Protein AF-A0A366FEP3-F1 (afdb_monomer_lite)

Foldseek 3Di:
DPDVPPVVPDPPPPPVVVVVVVVVVVVVVVVVVCVVPPDPPPPPPQPLDAADALVPQPPLLSVVLVVQCCQQPNAPPDDGFNKKWAWDQDPVRAIFIAIDTPPDHDPDTHHPVSVVSCVVSVQWAADPVHRRMIHGHPNVNRNVVVCVVVVHDPPPPPPDD

Structure (mmCIF, N/CA/C/O backbone):
data_AF-A0A366FEP3-F1
#
_entry.id   AF-A0A366FEP3-F1
#
loop_
_atom_site.group_PDB
_atom_site.id
_atom_site.type_symbol
_atom_site.label_atom_id
_atom_site.label_alt_id
_atom_site.label_comp_id
_atom_site.label_asym_id
_atom_site.label_entity_id
_atom_site.label_seq_id
_atom_site.pdbx_PDB_ins_code
_atom_site.Cartn_x
_atom_site.Cartn_y
_atom_site.Cartn_z
_atom_site.occupancy
_atom_site.B_iso_or_equiv
_atom_site.auth_seq_id
_atom_site.auth_comp_id
_atom_site.auth_asym_id
_atom_site.auth_atom_id
_atom_site.pdbx_PDB_model_num
ATOM 1 N N . MET A 1 1 ? 62.887 35.409 -3.054 1.00 50.81 1 MET A N 1
ATOM 2 C CA . MET A 1 1 ? 62.046 34.396 -2.379 1.00 50.81 1 MET A CA 1
ATOM 3 C C . MET A 1 1 ? 61.906 34.758 -0.901 1.00 50.81 1 MET A C 1
ATOM 5 O O . MET A 1 1 ? 62.698 34.310 -0.089 1.00 50.81 1 MET A O 1
ATOM 9 N N . ALA A 1 2 ? 60.971 35.650 -0.561 1.00 50.56 2 ALA A N 1
ATOM 10 C CA . ALA A 1 2 ? 60.763 36.115 0.822 1.00 50.56 2 ALA A CA 1
ATOM 11 C C . ALA A 1 2 ? 59.327 36.622 1.072 1.00 50.56 2 ALA A C 1
ATOM 13 O O . ALA A 1 2 ? 59.102 37.417 1.975 1.00 50.56 2 ALA A O 1
ATOM 14 N N . LYS A 1 3 ? 58.354 36.198 0.252 1.00 49.56 3 LYS A N 1
ATOM 15 C CA . LYS A 1 3 ? 56.945 36.611 0.385 1.00 49.56 3 LYS A CA 1
ATOM 16 C C . LYS A 1 3 ? 56.018 35.467 0.811 1.00 49.56 3 LYS A C 1
ATOM 18 O O . LYS A 1 3 ? 54.959 35.715 1.357 1.00 49.56 3 LYS A O 1
ATOM 23 N N . ASP A 1 4 ? 56.486 34.226 0.683 1.00 52.88 4 ASP A N 1
ATOM 24 C CA . ASP A 1 4 ? 55.679 33.012 0.875 1.00 52.88 4 ASP A CA 1
ATOM 25 C C . ASP A 1 4 ? 55.639 32.495 2.329 1.00 52.88 4 ASP A C 1
ATOM 27 O O . ASP A 1 4 ? 55.031 31.477 2.637 1.00 52.88 4 ASP A O 1
ATOM 31 N N . ARG A 1 5 ? 56.331 33.171 3.260 1.00 48.97 5 ARG A N 1
ATOM 32 C CA . ARG A 1 5 ? 56.400 32.757 4.678 1.00 48.97 5 ARG A CA 1
ATOM 33 C C . ARG A 1 5 ? 55.631 33.666 5.639 1.00 48.97 5 ARG A C 1
ATOM 35 O O . ARG A 1 5 ? 55.581 33.350 6.825 1.00 48.97 5 ARG A O 1
ATOM 42 N N . TYR A 1 6 ? 55.046 34.768 5.165 1.00 44.78 6 TYR A N 1
ATOM 43 C CA . TYR A 1 6 ? 54.357 35.728 6.039 1.00 44.78 6 TYR A CA 1
ATOM 44 C C . TYR A 1 6 ? 52.861 35.415 6.223 1.00 44.78 6 TYR A C 1
ATOM 46 O O . TYR A 1 6 ? 52.325 35.620 7.311 1.00 44.78 6 TYR A O 1
ATOM 54 N N . ASP A 1 7 ? 52.218 34.781 5.239 1.00 47.44 7 ASP A N 1
ATOM 55 C CA . ASP A 1 7 ? 50.767 34.520 5.266 1.00 47.44 7 ASP A CA 1
ATOM 56 C C . ASP A 1 7 ? 50.344 33.377 6.205 1.00 47.44 7 ASP A C 1
ATOM 58 O O . ASP A 1 7 ? 49.160 33.152 6.433 1.00 47.44 7 ASP A O 1
ATOM 62 N N . ARG A 1 8 ? 51.300 32.675 6.830 1.00 48.75 8 ARG A N 1
ATOM 63 C CA . ARG A 1 8 ? 51.003 31.615 7.811 1.00 48.75 8 ARG A CA 1
ATOM 64 C C . ARG A 1 8 ? 50.832 32.133 9.244 1.00 48.75 8 ARG A C 1
ATOM 66 O O . ARG A 1 8 ? 50.515 31.342 10.129 1.00 48.75 8 ARG A O 1
ATOM 73 N N . LYS A 1 9 ? 51.075 33.430 9.492 1.00 49.25 9 LYS A N 1
ATOM 74 C CA . LYS A 1 9 ? 51.104 34.020 10.846 1.00 49.25 9 LYS A CA 1
ATOM 75 C C . LYS A 1 9 ? 49.867 34.848 11.214 1.00 49.25 9 LYS A C 1
ATOM 77 O O . LYS A 1 9 ? 49.650 35.091 12.396 1.00 49.25 9 LYS A O 1
ATOM 82 N N . TYR A 1 10 ? 49.035 35.213 10.242 1.00 50.94 10 TYR A N 1
ATOM 83 C CA . TYR A 1 10 ? 47.728 35.820 10.478 1.00 50.94 10 TYR A CA 1
ATOM 84 C C . TYR A 1 10 ? 46.678 34.858 9.950 1.00 50.94 10 TYR A C 1
ATOM 86 O O . TYR A 1 10 ? 46.472 34.759 8.745 1.00 50.94 10 TYR A O 1
ATOM 94 N N . GLY A 1 11 ? 46.069 34.092 10.858 1.00 50.38 11 GLY A N 1
ATOM 95 C CA . GLY A 1 11 ? 44.938 33.231 10.543 1.00 50.38 11 GLY A CA 1
ATOM 96 C C . GLY A 1 11 ? 43.803 34.078 9.987 1.00 50.38 11 GLY A C 1
ATOM 97 O O . GLY A 1 11 ? 42.971 34.578 10.740 1.00 50.38 11 GLY A O 1
ATOM 98 N N . HIS A 1 12 ? 43.787 34.264 8.669 1.00 49.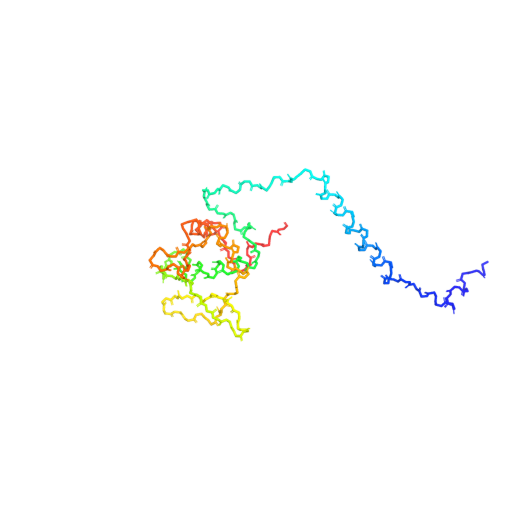47 12 HIS A N 1
ATOM 99 C CA . HIS A 1 12 ? 42.617 34.742 7.967 1.00 49.47 12 HIS A CA 1
ATOM 100 C C . HIS A 1 12 ? 41.523 33.726 8.261 1.00 49.47 12 HIS A C 1
ATOM 102 O O . HIS A 1 12 ? 41.597 32.580 7.819 1.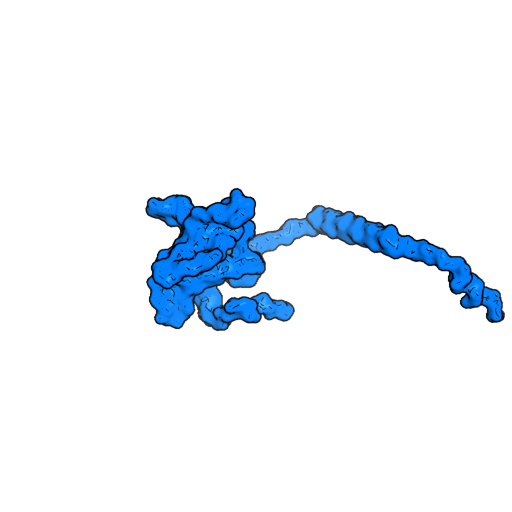00 49.47 12 HIS A O 1
ATOM 108 N N . ALA A 1 13 ? 40.553 34.129 9.081 1.00 51.38 13 ALA A N 1
ATOM 109 C CA . ALA A 1 13 ? 39.339 33.369 9.288 1.00 51.38 13 ALA A CA 1
ATOM 110 C C . ALA A 1 13 ? 38.673 33.237 7.917 1.00 51.38 13 ALA A C 1
ATOM 112 O O . ALA A 1 13 ? 38.042 34.169 7.419 1.00 51.38 13 ALA A O 1
ATOM 113 N N . VAL A 1 14 ? 38.912 32.104 7.260 1.00 60.47 14 VAL A N 1
ATOM 114 C CA . VAL A 1 14 ? 38.250 31.766 6.010 1.00 60.47 14 VAL A CA 1
ATOM 115 C C . VAL A 1 14 ? 36.791 31.585 6.391 1.00 60.47 14 VAL A C 1
ATOM 117 O O . VAL A 1 14 ? 36.458 30.623 7.087 1.00 60.47 14 VAL A O 1
ATOM 120 N N . ASP A 1 15 ? 35.946 32.545 6.004 1.00 67.31 15 ASP A N 1
ATOM 121 C CA . ASP A 1 15 ? 34.493 32.531 6.212 1.00 67.31 15 ASP A CA 1
ATOM 122 C C . ASP A 1 15 ? 33.863 31.414 5.369 1.00 67.31 15 ASP A C 1
ATOM 124 O O . ASP A 1 15 ? 33.190 31.613 4.358 1.00 67.31 15 ASP A O 1
ATOM 128 N N . THR A 1 16 ? 34.178 30.190 5.769 1.00 64.88 16 THR A N 1
ATOM 129 C CA . THR A 1 16 ? 33.810 28.957 5.089 1.00 64.88 16 THR A CA 1
ATOM 130 C C . THR A 1 16 ? 32.307 28.756 5.228 1.00 64.88 16 THR A C 1
ATOM 132 O O . THR A 1 16 ? 31.645 28.367 4.273 1.00 64.88 16 THR A O 1
ATOM 135 N N . ALA A 1 17 ? 31.747 29.118 6.386 1.00 66.44 17 ALA A N 1
ATOM 136 C CA . ALA A 1 17 ? 30.313 29.103 6.630 1.00 66.44 17 ALA A CA 1
ATOM 137 C C . ALA A 1 17 ? 29.569 30.082 5.707 1.00 66.44 17 ALA A C 1
ATOM 139 O O . ALA A 1 17 ? 28.592 29.689 5.072 1.00 66.44 17 ALA A O 1
ATOM 140 N N . GLY A 1 18 ? 30.050 31.319 5.554 1.00 75.38 18 GLY A N 1
ATOM 141 C CA . GLY A 1 18 ? 29.461 32.292 4.638 1.00 75.38 18 GLY A CA 1
ATOM 142 C C . GLY A 1 18 ? 29.646 31.927 3.165 1.00 75.38 18 GLY A C 1
ATOM 143 O O . GLY A 1 18 ? 28.754 32.188 2.356 1.00 75.38 18 GLY A O 1
ATOM 144 N N . ALA A 1 19 ? 30.754 31.277 2.800 1.00 77.19 19 ALA A N 1
ATOM 145 C CA . ALA A 1 19 ? 30.954 30.738 1.456 1.00 77.19 19 ALA A CA 1
ATOM 146 C C . ALA A 1 19 ? 29.965 29.600 1.142 1.00 77.19 19 ALA A C 1
ATOM 148 O O . ALA A 1 19 ? 29.348 29.605 0.075 1.00 77.19 19 ALA A O 1
ATOM 149 N N . ILE A 1 20 ? 29.755 28.679 2.089 1.00 73.81 20 ILE A N 1
ATOM 150 C CA . ILE A 1 20 ? 28.769 27.594 1.975 1.00 73.81 20 ILE A CA 1
ATOM 151 C C . ILE A 1 20 ? 27.349 28.166 1.904 1.00 73.81 20 ILE A C 1
ATOM 153 O O . ILE A 1 20 ? 26.588 27.785 1.019 1.00 73.81 20 ILE A O 1
ATOM 157 N N . ALA A 1 21 ? 26.998 29.119 2.771 1.00 77.69 21 ALA A N 1
ATOM 158 C CA . ALA A 1 21 ? 25.675 29.742 2.775 1.00 77.69 21 ALA A CA 1
ATOM 159 C C . ALA A 1 21 ? 25.355 30.412 1.430 1.00 77.69 21 ALA A C 1
ATOM 161 O O . ALA A 1 21 ? 24.279 30.202 0.872 1.00 77.69 21 ALA A O 1
ATOM 162 N N . ARG A 1 22 ? 26.317 31.142 0.850 1.00 81.06 22 ARG A N 1
ATOM 163 C CA . ARG A 1 22 ? 26.164 31.759 -0.477 1.00 81.06 22 ARG A CA 1
ATOM 164 C C . ARG A 1 22 ? 26.081 30.727 -1.601 1.00 81.06 22 ARG A C 1
ATOM 166 O O . ARG A 1 22 ? 25.368 30.957 -2.576 1.00 81.06 22 ARG A O 1
ATOM 173 N N . ALA A 1 23 ? 26.802 29.611 -1.494 1.00 83.06 23 ALA A N 1
ATOM 174 C CA . ALA A 1 23 ? 26.716 28.521 -2.464 1.00 83.06 23 ALA A CA 1
ATOM 175 C C . ALA A 1 23 ? 25.334 27.848 -2.430 1.00 83.06 23 ALA A C 1
ATOM 177 O O . ALA A 1 23 ? 24.733 27.650 -3.484 1.00 83.06 23 ALA A O 1
ATOM 178 N N . LEU A 1 24 ? 24.796 27.586 -1.234 1.00 79.25 24 LEU A N 1
ATOM 179 C CA . LEU A 1 24 ? 23.448 27.040 -1.045 1.00 79.25 24 LEU A CA 1
ATOM 180 C C . LEU A 1 24 ? 22.369 28.001 -1.553 1.00 79.25 24 LEU A C 1
ATOM 182 O O . LEU A 1 24 ? 21.461 27.586 -2.268 1.00 79.25 24 LEU A O 1
ATOM 186 N N . GLU A 1 25 ? 22.491 29.293 -1.245 1.00 83.06 25 GLU A N 1
ATOM 187 C CA . GLU A 1 25 ? 21.546 30.311 -1.710 1.00 83.06 25 GLU A CA 1
ATOM 188 C C . GLU A 1 25 ? 21.548 30.437 -3.243 1.00 83.06 25 GLU A C 1
ATOM 190 O O . GLU A 1 25 ? 20.488 30.557 -3.859 1.00 83.06 25 GLU A O 1
ATOM 195 N N . ARG A 1 26 ? 22.725 30.365 -3.881 1.00 82.50 26 ARG A N 1
ATOM 196 C CA . ARG A 1 26 ? 22.840 30.364 -5.347 1.00 82.50 26 ARG A CA 1
ATOM 197 C C . ARG A 1 26 ? 22.258 29.103 -5.970 1.00 82.50 26 ARG A C 1
ATOM 199 O O . ARG A 1 26 ? 21.515 29.226 -6.934 1.00 82.50 26 ARG A O 1
ATOM 206 N N . ALA A 1 27 ? 22.546 27.928 -5.414 1.00 78.50 27 ALA A N 1
ATOM 207 C CA . ALA A 1 27 ? 21.981 26.670 -5.896 1.00 78.50 27 ALA A CA 1
ATOM 208 C C . ALA A 1 27 ? 20.446 26.666 -5.796 1.00 78.50 27 ALA A C 1
ATOM 210 O O . ALA A 1 27 ? 19.775 26.237 -6.729 1.00 78.50 27 ALA A O 1
ATOM 211 N N . TYR A 1 28 ? 19.887 27.218 -4.712 1.00 75.81 28 TYR A N 1
ATOM 212 C CA . TYR A 1 28 ? 18.441 27.372 -4.553 1.00 75.81 28 TYR A CA 1
ATOM 213 C C . TYR A 1 28 ? 17.841 28.333 -5.585 1.00 75.81 28 TYR A C 1
ATOM 215 O O . TYR A 1 28 ? 16.865 27.989 -6.246 1.00 75.81 28 TYR A O 1
ATOM 223 N N . LYS A 1 29 ? 18.426 29.528 -5.757 1.00 82.25 29 LYS A N 1
ATOM 224 C CA . LYS A 1 29 ? 17.949 30.512 -6.746 1.00 82.25 29 LYS A CA 1
ATOM 225 C C . LYS A 1 29 ? 18.043 29.976 -8.172 1.00 82.25 29 LYS A C 1
ATOM 227 O O . LYS A 1 29 ? 17.124 30.209 -8.948 1.00 82.25 29 LYS A O 1
ATOM 232 N N . GLN A 1 30 ? 19.113 29.247 -8.486 1.00 77.19 30 GLN A N 1
ATOM 233 C CA . GLN A 1 30 ? 19.300 28.611 -9.786 1.00 77.19 30 GLN A CA 1
ATOM 234 C C . GLN A 1 30 ? 18.253 27.520 -10.013 1.00 77.19 30 GLN A C 1
ATOM 236 O O . GLN A 1 30 ? 17.506 27.613 -10.973 1.00 77.19 30 GLN A O 1
ATOM 241 N N . GLY A 1 31 ? 18.096 26.572 -9.083 1.00 69.50 31 GLY A N 1
ATOM 242 C CA . GLY A 1 31 ? 17.077 25.525 -9.205 1.00 69.50 31 GLY A CA 1
ATOM 243 C C . GLY A 1 31 ? 15.647 26.074 -9.261 1.00 69.50 31 GLY A C 1
ATOM 244 O O . GLY A 1 31 ? 14.802 25.516 -9.951 1.00 69.50 31 GLY A O 1
ATOM 245 N N . TYR A 1 32 ? 15.368 27.190 -8.581 1.00 71.50 32 TYR A N 1
ATOM 246 C CA . TYR A 1 32 ? 14.067 27.862 -8.643 1.00 71.50 32 TYR A CA 1
ATOM 247 C C . TYR A 1 32 ? 13.827 28.589 -9.976 1.00 71.50 32 TYR A C 1
ATOM 249 O O . TYR A 1 32 ? 12.693 28.631 -10.450 1.00 71.50 32 TYR A O 1
ATOM 257 N N . ALA A 1 33 ? 14.869 29.177 -10.571 1.00 71.50 33 ALA A N 1
ATOM 258 C CA . ALA A 1 33 ? 14.795 29.790 -11.895 1.00 71.50 33 ALA A CA 1
ATOM 259 C C . ALA A 1 33 ? 14.661 28.722 -12.990 1.00 71.50 33 ALA A C 1
ATOM 261 O O . ALA A 1 33 ? 13.755 28.813 -13.812 1.00 71.50 33 ALA A O 1
ATOM 262 N N . ASP A 1 34 ? 15.468 27.661 -12.919 1.00 66.44 34 ASP A N 1
ATOM 263 C CA . ASP A 1 34 ? 15.405 26.523 -13.838 1.00 66.44 34 ASP A CA 1
ATOM 264 C C . ASP A 1 34 ? 14.021 25.855 -13.783 1.00 66.44 34 ASP A C 1
ATOM 266 O O . ASP A 1 34 ? 13.438 25.564 -14.818 1.00 66.44 34 ASP A O 1
ATOM 270 N N . ALA A 1 35 ? 13.417 25.715 -12.596 1.00 59.59 35 ALA A N 1
ATOM 271 C CA . ALA A 1 35 ? 12.062 25.172 -12.441 1.00 59.59 35 ALA A CA 1
ATOM 272 C C . ALA A 1 35 ? 10.938 26.063 -13.011 1.00 59.59 35 ALA A C 1
ATOM 274 O O . ALA A 1 35 ? 9.803 25.600 -13.129 1.00 59.59 35 ALA A O 1
ATOM 275 N N . ARG A 1 36 ? 11.212 27.340 -13.317 1.00 63.41 36 ARG A N 1
ATOM 276 C CA . ARG A 1 36 ? 10.254 28.245 -13.977 1.00 63.41 36 ARG A CA 1
ATOM 277 C C . ARG A 1 36 ? 10.358 28.217 -15.498 1.00 63.41 36 ARG A C 1
ATOM 279 O O . ARG A 1 36 ? 9.347 28.477 -16.145 1.00 63.41 36 ARG A O 1
ATOM 286 N N . ASP A 1 37 ? 11.539 27.904 -16.026 1.00 55.81 37 ASP A N 1
ATOM 287 C CA . ASP A 1 37 ? 11.807 27.840 -17.466 1.00 55.81 37 ASP A CA 1
ATOM 288 C C . ASP A 1 37 ? 11.752 26.409 -18.029 1.00 55.81 37 ASP A C 1
ATOM 290 O O . ASP A 1 37 ? 11.664 26.237 -19.245 1.00 55.81 37 ASP A O 1
ATOM 294 N N . ASP A 1 38 ? 11.750 25.378 -17.177 1.00 48.78 38 ASP A N 1
ATOM 295 C CA . ASP A 1 38 ? 11.510 24.002 -17.608 1.00 48.78 38 ASP A CA 1
ATOM 296 C C . ASP A 1 38 ? 10.014 23.853 -17.962 1.00 48.78 38 ASP A C 1
ATOM 298 O O . ASP A 1 38 ? 9.155 24.014 -17.083 1.00 48.78 38 ASP A O 1
ATOM 302 N N . PRO A 1 39 ? 9.640 23.566 -19.226 1.00 52.50 39 PRO A N 1
ATOM 303 C CA . PRO A 1 39 ? 8.269 23.190 -19.529 1.00 52.50 39 PRO A CA 1
ATOM 304 C C . PRO A 1 39 ? 7.950 21.980 -18.660 1.00 52.50 39 PRO A C 1
ATOM 306 O O . PRO A 1 39 ? 8.694 21.002 -18.703 1.00 52.50 39 PRO A O 1
ATOM 309 N N . VAL A 1 40 ? 6.883 22.082 -17.853 1.00 54.50 40 VAL A N 1
ATOM 310 C CA . VAL A 1 40 ? 6.375 21.027 -16.963 1.00 54.50 40 VAL A CA 1
ATOM 311 C C . VAL A 1 40 ? 6.657 19.677 -17.604 1.00 54.50 40 VAL A C 1
ATOM 313 O O . VAL A 1 40 ? 5.994 19.310 -18.576 1.00 54.50 40 VAL A O 1
ATOM 316 N N . ARG A 1 41 ? 7.683 18.965 -17.111 1.00 49.97 41 ARG A N 1
ATOM 317 C CA . ARG A 1 41 ? 7.960 17.609 -17.579 1.00 49.97 41 ARG A CA 1
ATOM 318 C C . ARG A 1 41 ? 6.644 16.866 -17.406 1.00 49.97 41 ARG A C 1
ATOM 320 O O . ARG A 1 41 ? 6.153 16.845 -16.271 1.00 49.97 41 ARG A O 1
ATOM 327 N N . PRO A 1 42 ? 6.039 16.325 -18.478 1.00 45.44 42 PRO A N 1
ATOM 328 C CA . PRO A 1 42 ? 4.805 15.586 -18.330 1.00 45.44 42 PRO A CA 1
ATOM 329 C C . PRO A 1 42 ? 5.098 14.504 -17.303 1.00 45.44 42 PRO A C 1
ATOM 331 O O . PRO A 1 42 ? 6.002 13.683 -17.477 1.00 45.44 42 PRO A O 1
ATOM 334 N N . THR A 1 43 ? 4.397 14.580 -16.171 1.00 52.38 43 THR A N 1
ATOM 335 C CA . THR A 1 43 ? 4.338 13.440 -15.266 1.00 52.38 43 THR A CA 1
ATOM 336 C C . THR A 1 43 ? 3.835 12.317 -16.158 1.00 52.38 43 THR A C 1
ATOM 338 O O . THR A 1 43 ? 2.812 12.543 -16.809 1.00 52.38 43 THR A O 1
ATOM 341 N N . PRO A 1 44 ? 4.572 11.200 -16.317 1.00 47.31 44 PRO A N 1
ATOM 342 C CA . PRO A 1 44 ? 4.109 10.134 -17.188 1.00 47.31 44 PRO A CA 1
ATOM 343 C C . PRO A 1 44 ? 2.672 9.838 -16.780 1.00 47.31 44 PRO A C 1
ATOM 345 O O . PRO A 1 44 ? 2.418 9.664 -15.585 1.00 47.31 44 PRO A O 1
ATOM 348 N N . GLU A 1 45 ? 1.745 9.904 -17.739 1.00 44.25 45 GLU A N 1
ATOM 349 C CA . GLU A 1 45 ? 0.358 9.517 -17.522 1.00 44.25 45 GLU A CA 1
ATOM 350 C C . GLU A 1 45 ? 0.405 8.080 -17.023 1.00 44.25 45 GLU A C 1
ATOM 352 O O . GLU A 1 45 ? 0.609 7.128 -17.777 1.00 44.25 45 GLU A O 1
ATOM 357 N N . VAL A 1 46 ? 0.337 7.925 -15.705 1.00 52.16 46 VAL A N 1
ATOM 358 C CA . VAL A 1 46 ? 0.178 6.626 -15.092 1.00 52.16 46 VAL A CA 1
ATOM 359 C C . VAL A 1 46 ? -1.206 6.213 -15.547 1.00 52.16 46 VAL A C 1
ATOM 361 O O . VAL A 1 46 ? -2.174 6.785 -15.052 1.00 52.16 46 VAL A O 1
ATOM 364 N N . SER A 1 47 ? -1.304 5.287 -16.509 1.00 55.47 47 SER A N 1
ATOM 365 C CA . SER A 1 47 ? -2.595 4.722 -16.900 1.00 55.47 47 SER A CA 1
ATOM 366 C C . SER A 1 47 ? -3.381 4.441 -15.625 1.00 55.47 47 SER A C 1
ATOM 368 O O . SER A 1 47 ? -2.897 3.744 -14.724 1.00 55.47 47 SER A O 1
ATOM 370 N N . GLU A 1 48 ? -4.545 5.076 -15.491 1.00 60.91 48 GLU A N 1
ATOM 371 C CA . GLU A 1 48 ? -5.390 4.894 -14.309 1.00 60.91 48 GLU A CA 1
ATOM 372 C C . GLU A 1 48 ? -5.868 3.437 -14.206 1.00 60.91 48 GLU A C 1
ATOM 374 O O . GLU A 1 48 ? -6.167 2.936 -13.123 1.00 60.91 48 GLU A O 1
ATOM 379 N N . GLU A 1 49 ? -5.801 2.727 -15.331 1.00 70.12 49 GLU A N 1
ATOM 380 C CA . GLU A 1 49 ? -6.198 1.348 -15.521 1.00 70.12 49 GLU A CA 1
ATOM 381 C C . GLU A 1 49 ? -4.950 0.462 -15.662 1.00 70.12 49 GLU A C 1
ATOM 383 O O . GLU A 1 49 ? -4.287 0.435 -16.698 1.00 70.12 49 GLU A O 1
ATOM 388 N N . GLY A 1 50 ? -4.599 -0.256 -14.592 1.00 84.25 50 GLY A N 1
ATOM 389 C CA . GLY A 1 50 ? -3.574 -1.303 -14.633 1.00 84.25 50 GLY A CA 1
ATOM 390 C C . GLY A 1 50 ? -2.592 -1.319 -13.454 1.00 84.25 50 GLY A C 1
ATOM 391 O O . GLY A 1 50 ? -2.551 -0.387 -12.638 1.00 84.25 50 GLY A O 1
ATOM 392 N N . PRO A 1 51 ? -1.796 -2.399 -13.332 1.00 92.62 51 PRO A N 1
ATOM 393 C CA . PRO A 1 51 ? -0.810 -2.545 -12.268 1.00 92.62 51 PRO A CA 1
ATOM 394 C C . PRO A 1 51 ? 0.241 -1.435 -12.347 1.00 92.62 51 PRO A C 1
ATOM 396 O O . PRO A 1 51 ? 0.790 -1.152 -13.411 1.00 92.62 51 PRO A O 1
ATOM 399 N N . LEU A 1 52 ? 0.542 -0.824 -11.205 1.00 92.38 52 LEU A N 1
ATOM 400 C CA . LEU A 1 52 ? 1.564 0.210 -11.101 1.00 92.38 52 LEU A CA 1
ATOM 401 C C . LEU A 1 52 ? 2.962 -0.426 -11.131 1.00 92.38 52 LEU A C 1
ATOM 403 O O . LEU A 1 52 ? 3.181 -1.488 -10.553 1.00 92.38 52 LEU A O 1
ATOM 407 N N . GLU A 1 53 ? 3.938 0.233 -11.755 1.00 90.62 53 GLU A N 1
ATOM 408 C CA . GLU A 1 53 ? 5.338 -0.182 -11.615 1.00 90.62 53 GLU A CA 1
ATOM 409 C C . GLU A 1 53 ? 5.791 -0.036 -10.157 1.00 90.62 53 GLU A C 1
ATOM 411 O O . GLU A 1 53 ? 5.636 1.024 -9.545 1.00 90.62 53 GLU A O 1
ATOM 416 N N . TRP A 1 54 ? 6.410 -1.078 -9.597 1.00 91.19 54 TRP A N 1
ATOM 417 C CA . TRP A 1 54 ? 6.790 -1.117 -8.178 1.00 91.19 54 TRP A CA 1
ATOM 418 C C . TRP A 1 54 ? 7.726 0.045 -7.775 1.00 91.19 54 TRP A C 1
ATOM 420 O O . TRP A 1 54 ? 7.633 0.585 -6.668 1.00 91.19 54 TRP A O 1
ATOM 430 N N . LEU A 1 55 ? 8.582 0.495 -8.703 1.00 89.19 55 LEU A N 1
ATOM 431 C CA . LEU A 1 55 ? 9.487 1.640 -8.529 1.00 89.19 55 LEU A CA 1
ATOM 432 C C . LEU A 1 55 ? 8.766 2.985 -8.369 1.00 89.19 55 LEU A C 1
ATOM 434 O O . LEU A 1 55 ? 9.316 3.880 -7.726 1.00 89.19 55 LEU A O 1
ATOM 438 N N . LEU A 1 56 ? 7.546 3.126 -8.893 1.00 91.44 56 LEU A N 1
ATOM 439 C CA . LEU A 1 56 ? 6.765 4.364 -8.799 1.00 91.44 56 LEU A CA 1
ATOM 440 C C . LEU A 1 56 ? 6.128 4.554 -7.418 1.00 91.44 56 LEU A C 1
ATOM 442 O O . LEU A 1 56 ? 5.737 5.665 -7.066 1.00 91.44 56 LEU A O 1
ATOM 446 N N . ILE A 1 57 ? 6.055 3.498 -6.602 1.00 92.62 57 ILE A N 1
ATOM 447 C CA . ILE A 1 57 ? 5.604 3.616 -5.215 1.00 92.62 57 ILE A CA 1
ATOM 448 C C . ILE A 1 57 ? 6.721 4.295 -4.411 1.00 92.62 57 ILE A C 1
ATOM 450 O O . ILE A 1 57 ? 7.833 3.752 -4.375 1.00 92.62 57 ILE A O 1
ATOM 454 N N . PRO A 1 58 ? 6.475 5.435 -3.732 1.00 91.38 58 PRO A N 1
ATOM 455 C CA . PRO A 1 58 ? 7.521 6.122 -2.983 1.00 91.38 58 PRO A CA 1
ATOM 456 C C . PRO A 1 58 ? 8.128 5.211 -1.901 1.00 91.38 58 PRO A C 1
ATOM 458 O O . PRO A 1 58 ? 7.391 4.412 -1.317 1.00 91.38 58 PRO A O 1
ATOM 461 N N . PRO A 1 59 ? 9.430 5.332 -1.566 1.00 87.94 59 PRO A N 1
ATOM 462 C CA . PRO A 1 59 ? 10.134 4.332 -0.755 1.00 87.94 59 PRO A CA 1
ATOM 463 C C . PRO A 1 59 ? 9.453 4.001 0.577 1.00 87.94 59 PRO A C 1
ATOM 465 O O . PRO A 1 59 ? 9.277 2.841 0.924 1.00 87.94 59 PRO A O 1
ATOM 468 N N . ARG A 1 60 ? 9.008 5.015 1.327 1.00 87.62 60 ARG A N 1
ATOM 469 C C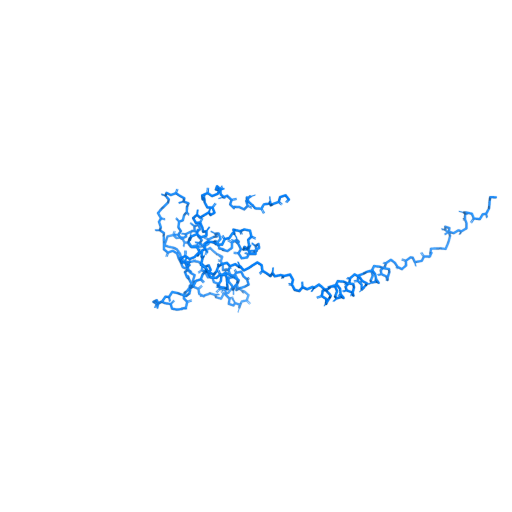A . ARG A 1 60 ? 8.389 4.806 2.644 1.00 87.62 60 ARG A CA 1
ATOM 470 C C . ARG A 1 60 ? 6.980 4.171 2.559 1.00 87.62 60 ARG A C 1
ATOM 472 O O . ARG A 1 60 ? 6.746 3.201 3.282 1.00 87.62 60 ARG A O 1
ATOM 479 N N . PRO A 1 61 ? 6.057 4.648 1.700 1.00 94.19 61 PRO A N 1
ATOM 480 C CA . PRO A 1 61 ? 4.815 3.946 1.359 1.00 94.19 61 PRO A CA 1
ATOM 481 C C . PRO A 1 61 ? 5.012 2.523 0.831 1.00 94.19 61 PRO A C 1
ATOM 483 O O . PRO A 1 61 ? 4.257 1.632 1.208 1.00 94.19 61 PRO A O 1
ATOM 486 N N . ARG A 1 62 ? 6.048 2.280 0.020 1.00 93.12 62 ARG A N 1
ATOM 487 C CA . ARG A 1 62 ? 6.349 0.960 -0.554 1.00 93.12 62 ARG A CA 1
ATOM 488 C C . ARG A 1 62 ? 6.504 -0.112 0.524 1.00 93.12 62 ARG A C 1
ATOM 490 O O . ARG A 1 62 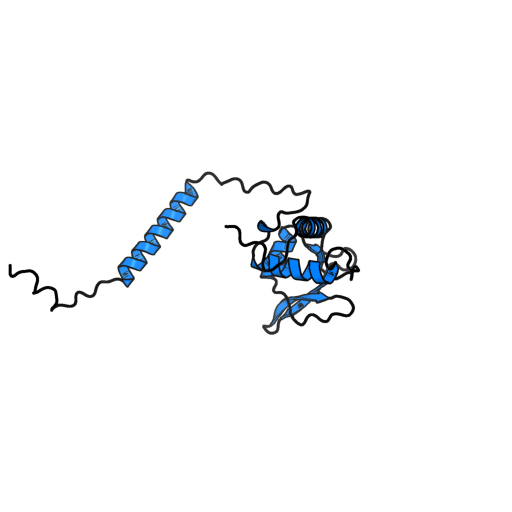? 5.954 -1.197 0.383 1.00 93.12 62 ARG A O 1
ATOM 497 N N . ASN A 1 63 ? 7.154 0.210 1.641 1.00 89.44 63 ASN A N 1
ATOM 498 C CA . ASN A 1 63 ? 7.330 -0.717 2.768 1.00 89.44 63 ASN A CA 1
ATOM 499 C C . ASN A 1 63 ? 5.998 -1.082 3.436 1.00 89.44 63 ASN A C 1
ATOM 501 O O . ASN A 1 63 ? 5.765 -2.237 3.801 1.00 89.44 63 ASN A O 1
ATOM 505 N N . ALA A 1 64 ? 5.128 -0.084 3.614 1.00 92.44 64 ALA A N 1
ATOM 506 C CA . ALA A 1 64 ? 3.797 -0.301 4.164 1.00 92.44 64 ALA A CA 1
ATOM 507 C C . ALA A 1 64 ? 2.965 -1.165 3.213 1.00 92.44 64 ALA A C 1
ATOM 509 O O . ALA A 1 64 ? 2.361 -2.139 3.653 1.00 92.44 64 ALA A O 1
ATOM 510 N N . PHE A 1 65 ? 3.004 -0.860 1.915 1.00 95.25 65 PHE A N 1
ATOM 511 C CA . PHE A 1 65 ? 2.280 -1.607 0.895 1.00 95.25 65 PHE A CA 1
ATOM 512 C C . PHE A 1 65 ? 2.742 -3.059 0.795 1.00 95.25 65 PHE A C 1
ATOM 514 O O . PHE A 1 65 ? 1.911 -3.964 0.810 1.00 95.25 65 PHE A O 1
ATOM 521 N N . TRP A 1 66 ? 4.058 -3.285 0.786 1.00 93.31 66 TRP A N 1
ATOM 522 C CA . TRP A 1 66 ? 4.639 -4.622 0.835 1.00 93.31 66 TRP A CA 1
ATOM 523 C C . TRP A 1 66 ? 4.142 -5.414 2.043 1.00 93.31 66 TRP A C 1
ATOM 525 O O . TRP A 1 66 ? 3.712 -6.551 1.890 1.00 93.31 66 TRP A O 1
ATOM 535 N N . SER A 1 67 ? 4.142 -4.800 3.231 1.00 90.25 67 SER A N 1
ATOM 536 C CA . SER A 1 67 ? 3.664 -5.461 4.451 1.00 90.25 67 SER A CA 1
ATOM 537 C C . SER A 1 67 ? 2.180 -5.817 4.334 1.00 90.25 67 SER A C 1
ATOM 539 O O . SER A 1 67 ? 1.795 -6.949 4.617 1.00 90.25 67 SER A O 1
ATOM 541 N N . CYS A 1 68 ? 1.350 -4.880 3.858 1.00 93.00 68 CYS A N 1
ATOM 542 C CA . CYS A 1 68 ? -0.076 -5.123 3.640 1.00 93.00 68 CYS A CA 1
ATOM 543 C C . CYS A 1 68 ? -0.290 -6.305 2.689 1.00 93.00 68 CYS A C 1
ATOM 545 O O . CYS A 1 68 ? -1.013 -7.236 3.034 1.00 93.00 68 CYS A O 1
ATOM 547 N N . CYS A 1 69 ? 0.375 -6.313 1.532 1.00 93.88 69 CYS A N 1
ATOM 548 C CA . CYS A 1 69 ? 0.225 -7.376 0.540 1.00 93.88 69 CYS A CA 1
ATOM 549 C C . CYS A 1 69 ? 0.744 -8.721 1.052 1.00 93.88 69 CYS A C 1
ATOM 551 O O . CYS A 1 69 ? 0.041 -9.720 0.940 1.00 93.88 69 CYS A O 1
ATOM 553 N N . LEU A 1 70 ? 1.929 -8.749 1.670 1.00 90.25 70 LEU A N 1
ATOM 554 C CA . LEU A 1 70 ? 2.521 -9.980 2.184 1.00 90.25 70 LEU A CA 1
ATOM 555 C C . LEU A 1 70 ? 1.616 -10.650 3.219 1.00 90.25 70 LEU A C 1
ATOM 557 O O . LEU A 1 70 ? 1.398 -11.852 3.144 1.00 90.25 70 LEU A O 1
ATOM 561 N N . PHE A 1 71 ? 1.088 -9.908 4.190 1.00 89.12 71 PHE A N 1
ATOM 562 C CA . PHE A 1 71 ? 0.267 -10.532 5.229 1.00 89.12 71 PHE A CA 1
ATOM 563 C C . PHE A 1 71 ? -1.170 -10.813 4.772 1.00 89.12 71 PHE A C 1
ATOM 565 O O . PHE A 1 71 ? -1.804 -11.714 5.312 1.00 89.12 71 PHE A O 1
ATOM 572 N N . THR A 1 72 ? -1.674 -10.090 3.768 1.00 90.81 72 THR A N 1
ATOM 573 C CA . THR A 1 72 ? -3.022 -10.301 3.210 1.00 90.81 72 THR A CA 1
ATOM 574 C C . THR A 1 72 ? -3.051 -11.466 2.220 1.00 90.81 72 THR A C 1
ATOM 576 O O . THR A 1 72 ? -3.961 -12.294 2.272 1.00 90.81 72 THR A O 1
ATOM 579 N N . PHE A 1 73 ? -2.067 -11.541 1.325 1.00 90.38 73 PHE A N 1
ATOM 580 C CA . PHE A 1 73 ? -2.054 -12.452 0.175 1.00 90.38 73 PHE A CA 1
ATOM 581 C C . PHE A 1 73 ? -0.938 -13.495 0.228 1.00 90.38 73 PHE A C 1
ATOM 583 O O . PHE A 1 73 ? -1.005 -14.486 -0.491 1.00 90.38 73 PHE A O 1
ATOM 590 N N . GLY A 1 74 ? 0.084 -13.283 1.057 1.00 86.69 74 GLY A N 1
ATOM 591 C CA . GLY A 1 74 ? 1.284 -14.109 1.047 1.00 86.69 74 GLY A CA 1
ATOM 592 C C . GLY A 1 74 ? 2.086 -13.962 -0.246 1.00 86.69 74 GLY A C 1
ATOM 593 O O . GLY A 1 74 ? 1.944 -13.002 -1.012 1.00 86.69 74 GLY A O 1
ATOM 594 N N . ARG A 1 75 ? 2.978 -14.924 -0.467 1.00 83.94 75 ARG A N 1
ATOM 595 C CA . ARG A 1 75 ? 3.692 -15.125 -1.729 1.00 83.94 75 ARG A CA 1
ATOM 596 C C . ARG A 1 75 ? 2.942 -16.117 -2.619 1.00 83.94 75 ARG A C 1
ATOM 598 O O . ARG A 1 75 ? 1.899 -16.657 -2.259 1.00 83.94 75 ARG A O 1
ATOM 605 N N . ARG A 1 76 ? 3.479 -16.360 -3.817 1.00 78.38 76 ARG A N 1
ATOM 606 C CA . ARG A 1 76 ? 2.902 -17.307 -4.778 1.00 78.38 76 ARG A CA 1
ATOM 607 C C . ARG A 1 76 ? 2.704 -18.682 -4.124 1.00 78.38 76 ARG A C 1
ATOM 609 O O . ARG A 1 76 ? 3.675 -19.300 -3.702 1.00 78.38 76 ARG A O 1
ATOM 616 N N . GLY A 1 77 ? 1.455 -19.148 -4.092 1.00 72.94 77 GLY A N 1
ATOM 617 C CA . GLY A 1 77 ? 1.072 -20.440 -3.511 1.00 72.94 77 GLY A CA 1
ATOM 618 C C . GLY A 1 77 ? 0.616 -20.389 -2.049 1.00 72.94 77 GLY A C 1
ATOM 619 O O . GLY A 1 77 ? 0.159 -21.410 -1.539 1.00 72.94 77 GLY A O 1
ATOM 620 N N . ASP A 1 78 ? 0.685 -19.229 -1.392 1.00 81.25 78 ASP A N 1
ATOM 621 C CA . ASP A 1 78 ? 0.199 -19.065 -0.023 1.00 81.25 78 ASP A CA 1
ATOM 622 C C . ASP A 1 78 ? -1.332 -18.934 0.035 1.00 81.25 78 ASP A C 1
ATOM 624 O O . ASP A 1 78 ? -2.009 -18.589 -0.937 1.00 81.25 78 ASP A O 1
ATOM 628 N N . GLN A 1 79 ? -1.891 -19.203 1.218 1.00 79.00 79 GLN A N 1
ATOM 629 C CA . GLN A 1 79 ? -3.310 -18.990 1.488 1.00 79.00 79 GLN A CA 1
ATOM 630 C C . GLN A 1 79 ? -3.604 -17.512 1.760 1.00 79.00 79 GLN A C 1
ATOM 632 O O . GLN A 1 79 ? -2.946 -16.872 2.584 1.00 79.00 79 GLN A O 1
ATOM 637 N N . TYR A 1 80 ? -4.658 -17.014 1.115 1.00 83.19 80 TYR A N 1
ATOM 638 C CA . TYR A 1 80 ? -5.216 -15.682 1.329 1.00 83.19 80 TYR A CA 1
ATOM 639 C C . TYR A 1 80 ? -5.746 -15.548 2.759 1.00 83.19 80 TYR A C 1
ATOM 641 O O . TYR A 1 80 ? -6.514 -16.389 3.225 1.00 83.19 80 TYR A O 1
ATOM 649 N N . ARG A 1 81 ? -5.354 -14.474 3.452 1.00 84.38 81 ARG A N 1
ATOM 650 C CA . ARG A 1 81 ? -5.720 -14.217 4.857 1.00 84.38 81 ARG A CA 1
ATOM 651 C C . ARG A 1 81 ? -6.675 -13.037 5.043 1.00 84.38 81 ARG A C 1
ATOM 653 O O . ARG A 1 81 ? -6.978 -12.703 6.184 1.00 84.38 81 ARG A O 1
ATOM 660 N N . ASN A 1 82 ? -7.138 -12.427 3.946 1.00 85.25 82 ASN A N 1
ATOM 661 C CA . ASN A 1 82 ? -8.102 -11.316 3.919 1.00 85.25 82 ASN A CA 1
ATOM 662 C C . ASN A 1 82 ? -7.776 -10.208 4.936 1.00 85.25 82 ASN A C 1
ATOM 664 O O . ASN A 1 82 ? -8.603 -9.827 5.760 1.00 85.25 82 ASN A O 1
ATOM 668 N N . GLY A 1 83 ? -6.533 -9.732 4.895 1.00 91.31 83 GLY A N 1
ATOM 669 C CA . GLY A 1 83 ? -6.069 -8.627 5.723 1.00 91.31 83 GLY A CA 1
ATOM 670 C C . GLY A 1 83 ? -6.677 -7.276 5.347 1.00 91.31 83 GLY A C 1
ATOM 671 O O . GLY A 1 83 ? -6.984 -7.014 4.184 1.00 91.31 83 GLY A O 1
ATOM 672 N N . TYR A 1 84 ? -6.801 -6.401 6.340 1.00 94.06 84 TYR A N 1
ATOM 673 C CA . TYR A 1 84 ? -7.291 -5.033 6.179 1.00 94.06 84 TYR A CA 1
ATOM 674 C C . TYR A 1 84 ? -6.597 -4.085 7.162 1.00 94.06 84 TYR A C 1
ATOM 676 O O . TYR A 1 84 ? -5.966 -4.514 8.126 1.00 94.06 84 TYR A O 1
ATOM 684 N N . LEU A 1 85 ? -6.687 -2.782 6.919 1.00 94.62 85 LEU A N 1
ATOM 685 C CA . LEU A 1 85 ? -6.182 -1.741 7.805 1.00 94.62 85 LEU A CA 1
ATOM 686 C C . LEU A 1 85 ? -7.339 -1.096 8.564 1.00 94.62 85 LEU A C 1
ATOM 688 O O . LEU A 1 85 ? -8.307 -0.658 7.951 1.00 94.62 85 LEU A O 1
ATOM 692 N N . GLU A 1 86 ? -7.200 -0.972 9.878 1.00 93.88 86 GLU A N 1
ATOM 693 C CA . GLU A 1 86 ? -8.108 -0.206 10.736 1.00 93.88 86 GLU A CA 1
ATOM 694 C C . GLU A 1 86 ? -7.403 1.032 11.297 1.00 93.88 86 GLU A C 1
ATOM 696 O O . GLU A 1 86 ? -6.198 0.982 11.560 1.00 93.88 86 GLU A O 1
ATOM 701 N N . PRO A 1 87 ? -8.120 2.144 11.510 1.00 92.12 87 PRO A N 1
ATOM 702 C CA . PRO A 1 87 ? -7.557 3.322 12.143 1.00 92.12 87 PRO A CA 1
ATOM 703 C C . PRO A 1 87 ? -7.177 3.000 13.592 1.00 92.12 87 PRO A C 1
ATOM 705 O O . PRO A 1 87 ? -7.956 2.418 14.345 1.00 92.12 87 PRO A O 1
ATOM 708 N N . GLU A 1 88 ? -5.975 3.399 13.995 1.00 91.38 88 GLU A N 1
ATOM 709 C CA . GLU A 1 88 ? -5.481 3.232 15.361 1.00 91.38 88 GLU A CA 1
ATOM 710 C C . GLU A 1 88 ? -4.663 4.452 15.784 1.00 91.38 88 GLU A C 1
ATOM 712 O O . GLU A 1 88 ? -3.959 5.071 14.982 1.00 91.38 88 GLU A O 1
ATOM 717 N N . VAL A 1 89 ? -4.758 4.819 17.059 1.00 86.19 89 VAL A N 1
ATOM 718 C CA . VAL A 1 89 ? -3.968 5.912 17.625 1.00 86.19 89 VAL A CA 1
ATOM 719 C C . VAL A 1 89 ? -2.561 5.395 17.917 1.00 86.19 89 VAL A C 1
ATOM 721 O O . VAL A 1 89 ? -2.378 4.421 18.640 1.00 86.19 89 VAL A O 1
ATOM 724 N N . THR A 1 90 ? -1.550 6.047 17.349 1.00 80.25 90 THR A N 1
ATOM 725 C CA . THR A 1 90 ? -0.146 5.739 17.642 1.00 80.25 90 THR A CA 1
ATOM 726 C C . THR A 1 90 ? 0.203 6.099 19.089 1.00 80.25 90 THR A C 1
ATOM 728 O O . THR A 1 90 ? -0.447 6.942 19.704 1.00 80.25 90 THR A O 1
ATOM 731 N N . GLU A 1 91 ? 1.314 5.572 19.608 1.00 78.75 91 GLU A N 1
ATOM 732 C CA . GLU A 1 91 ? 1.842 5.929 20.940 1.00 78.75 91 GLU A CA 1
ATOM 733 C C . GLU A 1 91 ? 2.047 7.442 21.141 1.00 78.75 91 GLU A C 1
ATOM 735 O O . GLU A 1 91 ? 2.011 7.943 22.260 1.00 78.75 91 GLU A O 1
ATOM 740 N N . ARG A 1 92 ? 2.250 8.191 20.049 1.00 80.12 92 ARG A N 1
ATOM 741 C CA . ARG A 1 92 ? 2.426 9.652 20.061 1.00 80.12 92 ARG A CA 1
ATOM 742 C C . ARG A 1 92 ? 1.102 10.424 19.986 1.00 80.12 92 ARG A C 1
ATOM 744 O O . ARG A 1 92 ? 1.130 11.635 19.789 1.00 80.12 92 ARG A O 1
ATOM 751 N N . GLY A 1 93 ? -0.042 9.744 20.069 1.00 82.94 93 GLY A N 1
ATOM 752 C CA . GLY A 1 93 ? -1.374 10.350 20.002 1.00 82.94 93 GLY A CA 1
ATOM 753 C C . GLY A 1 93 ? -1.824 10.766 18.598 1.00 82.94 93 GLY A C 1
ATOM 754 O O . GLY A 1 93 ? -2.838 11.443 18.460 1.00 82.94 93 GLY A O 1
ATOM 755 N N . THR A 1 94 ? -1.092 10.396 17.542 1.00 84.44 94 THR A N 1
ATOM 756 C CA . THR A 1 94 ? -1.475 10.713 16.154 1.00 84.44 94 THR A CA 1
ATOM 757 C C . THR A 1 94 ? -2.223 9.556 15.503 1.00 84.44 94 THR A C 1
ATOM 759 O O . THR A 1 94 ? -1.977 8.397 15.834 1.00 84.44 94 THR A O 1
ATOM 762 N N . LEU A 1 95 ? -3.113 9.859 14.554 1.00 85.06 95 LEU A N 1
ATOM 763 C CA . LEU A 1 95 ? -3.835 8.844 13.785 1.00 85.06 95 LEU A CA 1
ATOM 764 C C . LEU A 1 95 ? -2.882 8.053 12.876 1.00 85.06 95 LEU A C 1
ATOM 766 O O . LEU A 1 95 ? -2.126 8.615 12.076 1.00 85.06 95 LEU A O 1
ATOM 770 N N . GLY A 1 96 ? -2.955 6.735 12.988 1.00 90.56 96 GLY A N 1
ATOM 771 C CA . GLY A 1 96 ? -2.279 5.769 12.143 1.00 90.56 96 GLY A CA 1
ATOM 772 C C . GLY A 1 96 ? -3.216 4.629 11.760 1.00 90.56 96 GLY A C 1
ATOM 773 O O . GLY A 1 96 ? -4.433 4.728 11.890 1.00 90.56 96 GLY A O 1
ATOM 774 N N . TRP A 1 97 ? -2.624 3.561 11.245 1.00 93.69 97 TRP A N 1
ATOM 775 C CA . TRP A 1 97 ? -3.329 2.426 10.674 1.00 93.69 97 TRP A CA 1
ATOM 776 C C . TRP A 1 97 ? -2.707 1.129 11.165 1.00 93.69 97 TRP A C 1
ATOM 778 O O . TRP A 1 97 ? -1.506 0.907 10.994 1.00 93.69 97 TRP A O 1
ATOM 788 N N . ARG A 1 98 ? -3.519 0.267 11.761 1.00 93.25 98 ARG A N 1
ATOM 789 C CA . ARG A 1 98 ? -3.131 -1.073 12.184 1.00 93.25 98 ARG A CA 1
ATOM 790 C C . ARG A 1 98 ? -3.500 -2.070 11.110 1.00 93.25 98 ARG A C 1
ATOM 792 O O . ARG A 1 98 ? -4.639 -2.091 10.658 1.00 93.25 98 ARG A O 1
ATOM 799 N N . LEU A 1 99 ? -2.557 -2.929 10.751 1.00 92.94 99 LEU A N 1
ATOM 800 C CA . LEU A 1 99 ? -2.844 -4.081 9.910 1.00 92.94 99 LEU A CA 1
ATOM 801 C C . LEU A 1 99 ? -3.529 -5.165 10.747 1.00 92.94 99 LEU A C 1
ATOM 803 O O . LEU A 1 99 ? -3.054 -5.533 11.817 1.00 92.94 99 LEU A O 1
ATOM 807 N N . VAL A 1 100 ? -4.657 -5.669 10.275 1.00 92.06 100 VAL A N 1
ATOM 808 C CA . VAL A 1 100 ? -5.434 -6.718 10.929 1.00 92.06 100 VAL A CA 1
ATOM 809 C C . VAL A 1 100 ? -5.475 -7.911 9.998 1.00 92.06 100 VAL A C 1
ATOM 811 O O . VAL A 1 100 ? -5.920 -7.804 8.860 1.00 92.06 100 VAL A O 1
ATOM 814 N N . VAL A 1 101 ? -4.964 -9.043 10.475 1.00 88.88 101 VAL A N 1
ATOM 815 C CA . VAL A 1 101 ? -4.912 -10.298 9.723 1.00 88.88 101 VAL A CA 1
ATOM 816 C C . VAL A 1 101 ? -5.224 -11.437 10.678 1.00 88.88 101 VAL A C 1
ATOM 818 O O . VAL A 1 101 ? -4.716 -11.471 11.799 1.00 88.88 101 VAL A O 1
ATOM 821 N N . ALA A 1 102 ? -6.050 -12.387 10.247 1.00 84.06 102 ALA A N 1
ATOM 822 C CA . ALA A 1 102 ? -6.419 -13.522 11.082 1.00 84.06 102 ALA A CA 1
ATOM 823 C C . ALA A 1 102 ? -5.175 -14.296 11.562 1.00 84.06 102 ALA A C 1
ATOM 825 O O . ALA A 1 102 ? -4.308 -14.679 10.772 1.00 84.06 102 ALA A O 1
ATOM 826 N N . GLY A 1 103 ? -5.083 -14.511 12.877 1.00 79.94 103 GLY A N 1
ATOM 827 C CA . GLY A 1 103 ? -3.990 -15.258 13.505 1.00 79.94 103 GLY A CA 1
ATOM 828 C C . GLY A 1 103 ? -2.640 -14.534 13.555 1.00 79.94 103 GLY A C 1
ATOM 829 O O . GLY A 1 103 ? -1.670 -15.126 14.021 1.00 79.94 103 GLY A O 1
ATOM 830 N N . ILE A 1 104 ? -2.554 -13.274 13.111 1.00 79.12 104 ILE A N 1
ATOM 831 C CA . ILE A 1 104 ? -1.346 -12.452 13.227 1.00 79.12 104 ILE A CA 1
ATOM 832 C C . ILE A 1 104 ? -1.700 -11.164 13.961 1.00 79.12 104 ILE A C 1
ATOM 834 O O . ILE A 1 104 ? -2.600 -10.429 13.562 1.00 79.12 104 ILE A O 1
ATOM 838 N N . LYS A 1 105 ? -0.940 -10.855 15.010 1.00 74.75 105 LYS A N 1
ATOM 839 C CA . LYS A 1 105 ? -0.984 -9.549 15.661 1.00 74.75 105 LYS A CA 1
ATOM 840 C C . LYS A 1 105 ? 0.265 -8.765 15.256 1.00 74.75 105 LYS A C 1
ATOM 842 O O . LYS A 1 105 ? 1.314 -8.970 15.857 1.00 74.75 105 LYS A 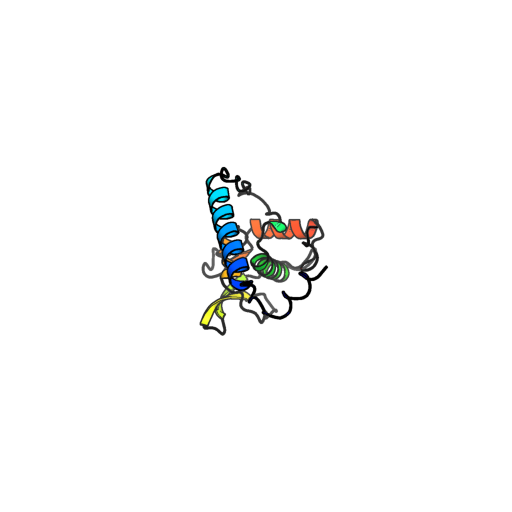O 1
ATOM 847 N N . PRO A 1 106 ? 0.212 -7.940 14.199 1.00 70.12 106 PRO A N 1
ATOM 848 C CA . PRO A 1 106 ? 1.343 -7.091 13.868 1.00 70.12 106 PRO A CA 1
ATOM 849 C C . PRO A 1 106 ? 1.451 -5.979 14.917 1.00 70.12 106 PRO A C 1
ATOM 851 O O . PRO A 1 106 ? 0.502 -5.236 15.149 1.00 70.12 106 PRO A O 1
ATOM 854 N N . ASP A 1 107 ? 2.622 -5.854 15.536 1.00 71.50 107 ASP A N 1
ATOM 855 C CA . ASP A 1 107 ? 2.847 -4.940 16.667 1.00 71.50 107 ASP A CA 1
ATOM 856 C C . ASP A 1 107 ? 2.980 -3.459 16.268 1.00 71.50 107 ASP A C 1
ATOM 858 O O . ASP A 1 107 ? 3.180 -2.596 17.120 1.00 71.50 107 ASP A O 1
ATOM 862 N N . LYS A 1 108 ? 2.912 -3.128 14.972 1.00 83.00 108 LYS A N 1
ATOM 863 C CA . LYS A 1 108 ? 3.288 -1.803 14.467 1.00 83.00 108 LYS A CA 1
ATOM 864 C C . LYS A 1 108 ? 2.130 -1.056 13.817 1.00 83.00 108 LYS A C 1
ATOM 866 O O . LYS A 1 108 ? 1.632 -1.459 12.768 1.00 83.00 108 LYS A O 1
ATOM 871 N N . VAL A 1 109 ? 1.824 0.116 14.370 1.00 89.75 109 VAL A N 1
ATOM 872 C CA . VAL A 1 109 ? 0.946 1.110 13.741 1.00 89.75 109 VAL A CA 1
ATOM 873 C C . VAL A 1 109 ? 1.686 1.817 12.602 1.00 89.75 109 VAL A C 1
ATOM 875 O O . VAL A 1 109 ? 2.794 2.339 12.766 1.00 89.75 109 VAL A O 1
ATOM 878 N N . ILE A 1 110 ? 1.070 1.853 11.425 1.00 90.31 110 ILE A N 1
ATOM 879 C CA . ILE A 1 110 ? 1.579 2.521 10.231 1.00 90.31 110 ILE A CA 1
ATOM 880 C C . ILE A 1 110 ? 1.072 3.965 10.221 1.00 90.31 110 ILE A C 1
ATOM 882 O O . ILE A 1 110 ? -0.127 4.225 10.222 1.00 90.31 110 ILE A O 1
ATOM 886 N N . GLY A 1 111 ? 1.982 4.937 10.193 1.00 89.81 111 GLY A N 1
ATOM 887 C CA . GLY A 1 111 ? 1.599 6.351 10.160 1.00 89.81 111 GLY A CA 1
ATOM 888 C C . GLY A 1 111 ? 0.884 6.751 8.863 1.00 89.81 111 GLY A C 1
ATOM 889 O O . GLY A 1 111 ? 1.181 6.226 7.786 1.00 89.81 111 GLY A O 1
ATOM 890 N N . ALA A 1 112 ? 0.005 7.754 8.946 1.00 89.38 112 ALA A N 1
ATOM 891 C CA . ALA A 1 112 ? -0.758 8.264 7.804 1.00 89.38 112 ALA A CA 1
ATOM 892 C C . ALA A 1 112 ? 0.118 8.689 6.607 1.00 89.38 112 ALA A C 1
ATOM 894 O O . ALA A 1 112 ? -0.288 8.516 5.461 1.00 89.38 112 ALA A O 1
ATOM 895 N N . SER A 1 113 ? 1.343 9.173 6.846 1.00 90.12 113 SER A N 1
ATOM 896 C CA . SER A 1 113 ? 2.285 9.564 5.784 1.00 90.12 113 SER A CA 1
ATOM 897 C C . SER A 1 113 ? 2.743 8.407 4.890 1.00 90.12 113 SER A C 1
ATOM 899 O O . SER A 1 113 ? 3.164 8.649 3.761 1.00 90.12 113 SER A O 1
ATOM 901 N N . SER A 1 114 ? 2.644 7.160 5.360 1.00 91.62 114 SER A N 1
ATOM 902 C CA . SER A 1 114 ? 2.903 5.970 4.543 1.00 91.62 114 SER A CA 1
ATOM 903 C C . SER A 1 114 ? 1.649 5.452 3.834 1.00 91.62 114 SER A C 1
ATOM 905 O O . SER A 1 114 ? 1.780 4.822 2.793 1.00 91.62 114 SER A O 1
ATOM 907 N N . ILE A 1 115 ? 0.452 5.710 4.376 1.00 94.44 115 ILE A N 1
ATOM 908 C CA . ILE A 1 115 ? -0.823 5.188 3.853 1.00 94.44 115 ILE A CA 1
ATOM 909 C C . ILE A 1 115 ? -1.444 6.115 2.808 1.00 94.44 115 ILE A C 1
ATOM 911 O O . ILE A 1 115 ? -1.864 5.654 1.752 1.00 94.44 115 ILE A O 1
ATOM 915 N N . GLN A 1 116 ? -1.459 7.426 3.055 1.00 93.69 116 GLN A N 1
ATOM 916 C CA . GLN A 1 116 ? -2.106 8.400 2.169 1.00 93.69 116 GLN A CA 1
ATOM 917 C C . GLN A 1 116 ? -1.591 8.353 0.719 1.00 93.69 116 GLN A C 1
ATOM 919 O O . GLN A 1 116 ? -2.413 8.402 -0.196 1.00 93.69 116 GLN A O 1
ATOM 924 N N . PRO A 1 117 ? -0.278 8.197 0.452 1.00 95.69 117 PRO A N 1
ATOM 925 C CA . PRO A 1 117 ? 0.196 8.016 -0.918 1.00 95.69 117 PRO A CA 1
ATOM 926 C C . PRO A 1 117 ? -0.337 6.744 -1.587 1.00 95.69 117 PRO A C 1
ATOM 928 O O . PRO A 1 117 ? -0.605 6.769 -2.779 1.00 95.69 117 PRO A O 1
ATOM 931 N N . LEU A 1 118 ? -0.530 5.650 -0.843 1.00 96.88 118 LEU A N 1
ATOM 932 C CA . LEU A 1 118 ? -1.048 4.394 -1.397 1.00 96.88 118 LEU A CA 1
ATOM 933 C C . LEU A 1 118 ? -2.520 4.512 -1.798 1.00 96.88 118 LEU A C 1
ATOM 935 O O . LEU A 1 118 ? -2.905 3.979 -2.833 1.00 96.88 118 LEU A O 1
ATOM 939 N N . VAL A 1 119 ? -3.315 5.254 -1.020 1.00 95.25 119 VAL A N 1
ATOM 940 C CA . VAL A 1 119 ? -4.703 5.590 -1.374 1.00 95.25 119 VAL A CA 1
ATOM 941 C C . VAL A 1 119 ? -4.736 6.466 -2.628 1.00 95.25 119 VAL A C 1
ATOM 943 O O . VAL A 1 119 ? -5.463 6.171 -3.567 1.00 95.25 119 VAL A O 1
ATOM 946 N N . LYS A 1 120 ? -3.889 7.504 -2.696 1.00 95.19 120 LYS A N 1
ATOM 947 C CA . LYS A 1 120 ? -3.796 8.387 -3.875 1.00 95.19 120 LYS A CA 1
ATOM 948 C C . LYS A 1 120 ? -3.342 7.663 -5.145 1.00 95.19 120 LYS A C 1
ATOM 950 O O . LYS A 1 120 ? -3.764 8.036 -6.229 1.00 95.19 120 LYS A O 1
ATOM 955 N N . LEU A 1 121 ? -2.491 6.646 -5.012 1.00 95.12 121 LEU A N 1
ATOM 956 C CA . LEU A 1 121 ? -2.063 5.780 -6.116 1.00 95.12 121 LEU A CA 1
ATOM 957 C C . LEU A 1 121 ? -3.108 4.708 -6.480 1.00 95.12 121 LEU A C 1
ATOM 959 O O . LEU A 1 121 ? -2.860 3.893 -7.367 1.00 95.12 121 LEU A O 1
ATOM 963 N N . GLY A 1 122 ? -4.246 4.662 -5.780 1.00 95.81 122 GLY A N 1
ATOM 964 C CA . GLY A 1 122 ? -5.294 3.668 -5.994 1.00 95.81 122 GLY A CA 1
ATOM 965 C C . GLY A 1 122 ? -4.878 2.247 -5.619 1.00 95.81 122 GLY A C 1
ATOM 966 O O . GLY A 1 122 ? -5.453 1.299 -6.139 1.00 95.81 122 GLY A O 1
ATOM 967 N N . LEU A 1 123 ? -3.865 2.070 -4.764 1.00 96.69 123 LEU A N 1
ATOM 968 C CA . LEU A 1 123 ? -3.377 0.758 -4.312 1.00 96.69 123 LEU A CA 1
ATOM 969 C C . LEU A 1 123 ? -4.108 0.257 -3.061 1.00 96.69 123 LEU A C 1
ATOM 971 O O . LEU A 1 123 ? -4.162 -0.946 -2.811 1.00 96.69 123 LEU A O 1
ATOM 975 N N . LEU A 1 124 ? -4.643 1.187 -2.273 1.00 96.69 124 LEU A N 1
ATOM 976 C CA . LEU A 1 124 ? -5.529 0.923 -1.147 1.00 96.69 124 LEU A CA 1
ATOM 977 C C . LEU A 1 124 ? -6.847 1.657 -1.375 1.00 96.69 124 LEU A C 1
ATOM 979 O O . LEU A 1 124 ? -6.846 2.771 -1.897 1.00 96.69 124 LEU A O 1
ATOM 983 N N . GLU A 1 125 ? -7.943 1.062 -0.931 1.00 95.56 125 GLU A N 1
ATOM 984 C CA . GLU A 1 125 ? -9.281 1.639 -1.038 1.00 95.56 125 GLU A CA 1
ATOM 985 C C . GLU A 1 125 ? -10.102 1.373 0.221 1.00 95.56 125 GLU A C 1
ATOM 987 O O . GLU A 1 125 ? -9.776 0.480 1.005 1.00 95.56 125 GLU A O 1
ATOM 992 N N . ALA A 1 126 ? -11.142 2.178 0.438 1.00 94.56 126 ALA A N 1
ATOM 993 C CA . ALA A 1 126 ? -12.071 1.958 1.539 1.00 94.56 126 ALA A CA 1
ATOM 994 C C . ALA A 1 126 ? -12.874 0.675 1.305 1.00 94.56 126 ALA A C 1
ATOM 996 O O . ALA A 1 126 ? -13.330 0.423 0.191 1.00 94.56 126 ALA A O 1
ATOM 997 N N . ASP A 1 127 ? -13.064 -0.116 2.358 1.00 90.06 127 ASP A N 1
ATOM 998 C CA . ASP A 1 127 ? -13.948 -1.277 2.289 1.00 90.06 127 ASP A CA 1
ATOM 999 C C . ASP A 1 127 ? -15.405 -0.800 2.095 1.00 90.06 127 ASP A C 1
ATOM 1001 O O . ASP A 1 127 ? -15.880 0.035 2.872 1.00 90.06 127 ASP A O 1
ATOM 1005 N N . PRO A 1 128 ? -16.138 -1.293 1.078 1.00 85.44 128 PRO A N 1
ATOM 1006 C CA . PRO A 1 128 ? -17.517 -0.877 0.831 1.00 85.44 128 PRO A CA 1
ATOM 1007 C C . PRO A 1 128 ? -18.484 -1.268 1.959 1.00 85.44 128 PRO A C 1
ATOM 1009 O O . PRO A 1 128 ? -19.488 -0.584 2.157 1.00 85.44 128 PRO A O 1
ATOM 1012 N N . ALA A 1 129 ? -18.207 -2.349 2.693 1.00 89.62 129 ALA A N 1
ATOM 1013 C CA . ALA A 1 129 ? -19.007 -2.780 3.835 1.00 89.62 129 ALA A CA 1
ATOM 1014 C C . ALA A 1 129 ? -18.613 -2.037 5.119 1.00 89.62 129 ALA A C 1
ATOM 1016 O O . ALA A 1 129 ? -19.466 -1.747 5.958 1.00 89.62 129 ALA A O 1
ATOM 1017 N N . GLU A 1 130 ? -17.332 -1.695 5.262 1.00 89.75 130 GLU A N 1
ATOM 1018 C CA . GLU A 1 130 ? -16.798 -1.014 6.441 1.00 89.75 130 GLU A CA 1
ATOM 1019 C C . GLU A 1 130 ? -15.904 0.180 6.050 1.00 89.75 130 GLU A C 1
ATOM 1021 O O . GLU A 1 130 ? -14.682 0.081 6.124 1.00 89.75 130 GLU A O 1
ATOM 1026 N N . PRO A 1 131 ? -16.474 1.359 5.715 1.00 87.50 131 PRO A N 1
ATOM 1027 C CA . PRO A 1 131 ? -15.734 2.477 5.098 1.00 87.50 131 PRO A CA 1
ATOM 1028 C C . PRO A 1 131 ? -14.589 3.076 5.924 1.00 87.50 131 PRO A C 1
ATOM 1030 O O . PRO A 1 131 ? -13.801 3.877 5.425 1.00 87.50 131 PRO A O 1
ATOM 1033 N N . HIS A 1 132 ? -14.515 2.733 7.209 1.00 88.44 132 HIS A N 1
ATOM 1034 C CA . HIS A 1 132 ? -13.421 3.128 8.088 1.00 88.44 132 HIS A CA 1
ATOM 1035 C C . HIS A 1 132 ? -12.184 2.233 7.917 1.00 88.44 132 HIS A C 1
ATOM 1037 O O . HIS A 1 132 ? -11.105 2.609 8.370 1.00 88.44 132 HIS A O 1
ATOM 1043 N N . ARG A 1 133 ? -12.321 1.072 7.268 1.00 93.75 133 ARG A N 1
ATOM 1044 C CA . ARG A 1 133 ? -11.230 0.164 6.926 1.00 93.75 133 ARG A CA 1
ATOM 1045 C C . ARG A 1 133 ? -10.670 0.480 5.553 1.00 93.75 133 ARG A C 1
ATOM 1047 O O . ARG A 1 133 ? -11.397 0.905 4.657 1.00 93.75 133 ARG A O 1
ATOM 1054 N N . LEU A 1 134 ? -9.383 0.201 5.377 1.00 96.12 134 LEU A N 1
ATOM 1055 C CA . LEU A 1 134 ? -8.769 0.145 4.055 1.00 96.12 134 LEU A CA 1
ATOM 1056 C C . LEU A 1 134 ? -8.401 -1.293 3.706 1.00 96.12 134 LEU A C 1
ATOM 1058 O O . LEU A 1 134 ? -7.856 -2.024 4.530 1.00 96.12 134 LEU A O 1
ATOM 1062 N N . THR A 1 135 ? -8.634 -1.675 2.461 1.00 95.75 135 THR A N 1
ATO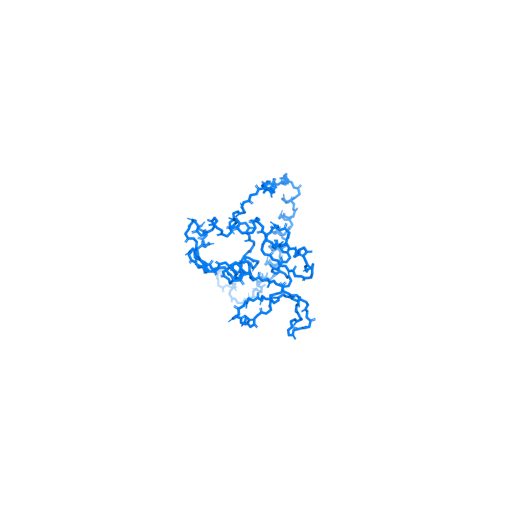M 1063 C CA . THR A 1 135 ? -8.206 -2.953 1.890 1.00 95.75 135 THR A CA 1
ATOM 1064 C C . THR A 1 135 ? -7.301 -2.701 0.689 1.00 95.75 135 THR A C 1
ATOM 1066 O O . THR A 1 135 ? -7.181 -1.573 0.202 1.00 95.75 135 THR A O 1
ATOM 1069 N N . VAL A 1 136 ? -6.591 -3.737 0.241 1.00 95.75 136 VAL A N 1
ATOM 1070 C CA . VAL A 1 136 ? -5.816 -3.645 -1.000 1.00 95.75 136 VAL A CA 1
ATOM 1071 C C . VAL A 1 136 ? -6.781 -3.710 -2.177 1.00 95.75 136 VAL A C 1
ATOM 1073 O O . VAL A 1 136 ? -7.503 -4.696 -2.318 1.00 95.75 136 VAL A O 1
ATOM 1076 N N . SER A 1 137 ? -6.761 -2.681 -3.022 1.00 95.50 137 SER A N 1
ATOM 1077 C CA . SER A 1 137 ? -7.659 -2.582 -4.174 1.00 95.50 137 SER A CA 1
ATOM 1078 C C . SER A 1 137 ? -7.346 -3.631 -5.243 1.00 95.50 137 SER A C 1
ATOM 1080 O O . SER A 1 137 ? -6.282 -4.259 -5.240 1.00 95.50 137 SER A O 1
ATOM 1082 N N . VAL A 1 138 ? -8.219 -3.761 -6.246 1.00 93.75 138 VAL A N 1
ATOM 1083 C CA . VAL A 1 138 ? -7.952 -4.591 -7.440 1.00 93.75 138 VAL A CA 1
ATOM 1084 C C . VAL A 1 138 ? -6.643 -4.179 -8.130 1.00 93.75 138 VAL A C 1
ATOM 1086 O O . VAL A 1 138 ? -5.829 -5.028 -8.511 1.00 93.75 138 VAL A O 1
ATOM 1089 N N . ARG A 1 139 ? -6.393 -2.869 -8.239 1.00 95.00 139 ARG A N 1
ATOM 1090 C CA . ARG A 1 139 ? -5.148 -2.324 -8.791 1.00 95.00 139 ARG A CA 1
ATOM 1091 C C . ARG A 1 139 ? -3.945 -2.654 -7.910 1.00 95.00 139 ARG A C 1
ATOM 1093 O O . ARG A 1 139 ? -2.893 -3.042 -8.424 1.00 95.00 139 ARG A O 1
ATOM 1100 N N . GLY A 1 140 ? -4.094 -2.529 -6.593 1.00 95.56 140 GLY A N 1
ATOM 1101 C CA . GLY A 1 140 ? -3.070 -2.903 -5.625 1.00 95.56 140 GLY A CA 1
ATOM 1102 C C . GLY A 1 140 ? -2.706 -4.383 -5.727 1.00 95.56 140 GLY A C 1
ATOM 1103 O O . GLY A 1 140 ? -1.531 -4.732 -5.816 1.00 95.56 140 GLY A O 1
ATOM 1104 N N . ARG A 1 141 ? -3.708 -5.255 -5.829 1.00 94.50 141 ARG A N 1
ATOM 1105 C CA . ARG A 1 141 ? -3.508 -6.693 -6.012 1.00 94.50 141 ARG A CA 1
ATOM 1106 C C . ARG A 1 141 ? -2.770 -7.007 -7.311 1.00 94.50 141 ARG A C 1
ATOM 1108 O O . ARG A 1 141 ? -1.767 -7.710 -7.278 1.00 94.50 141 ARG A O 1
ATOM 1115 N N . SER A 1 142 ? -3.205 -6.425 -8.425 1.00 94.69 142 SER A N 1
ATOM 1116 C CA . SER A 1 142 ? -2.545 -6.617 -9.725 1.00 94.69 142 SER A CA 1
ATOM 1117 C C . SER A 1 142 ? -1.086 -6.137 -9.692 1.00 94.69 142 SER A C 1
ATOM 1119 O O . SER A 1 142 ? -0.195 -6.757 -10.268 1.00 94.69 142 SER A O 1
ATOM 1121 N N . THR A 1 143 ? -0.822 -5.036 -8.978 1.00 95.31 143 THR A N 1
ATOM 1122 C CA . THR A 1 143 ? 0.532 -4.504 -8.751 1.00 95.31 143 THR A CA 1
ATOM 1123 C C . THR A 1 143 ? 1.397 -5.485 -7.956 1.00 95.31 143 THR A C 1
ATOM 1125 O O . THR A 1 143 ? 2.560 -5.701 -8.294 1.00 95.31 143 THR A O 1
ATOM 1128 N N . TRP A 1 144 ? 0.833 -6.102 -6.914 1.00 94.44 144 TRP A N 1
ATOM 1129 C CA . TRP A 1 144 ? 1.511 -7.117 -6.108 1.00 94.44 144 TRP A CA 1
ATOM 1130 C C . TRP A 1 144 ? 1.843 -8.376 -6.912 1.00 94.44 144 TRP A C 1
ATOM 1132 O O . TRP A 1 144 ? 2.975 -8.853 -6.870 1.00 94.44 144 TRP A O 1
ATOM 1142 N N . GLU A 1 145 ? 0.882 -8.887 -7.678 1.00 92.75 145 GLU A N 1
ATOM 1143 C CA . GLU A 1 145 ? 1.062 -10.068 -8.528 1.00 92.75 145 GLU A CA 1
ATOM 1144 C C . GLU A 1 145 ? 2.166 -9.831 -9.565 1.00 92.75 145 GLU A C 1
ATOM 1146 O O . GLU A 1 145 ? 3.091 -10.637 -9.673 1.00 92.75 145 GLU A O 1
ATOM 1151 N N . ARG A 1 146 ? 2.160 -8.667 -10.226 1.00 92.38 146 ARG A N 1
ATOM 1152 C CA . ARG A 1 146 ? 3.217 -8.280 -11.168 1.00 92.38 146 ARG A CA 1
ATOM 1153 C C . ARG A 1 146 ? 4.597 -8.197 -10.512 1.00 92.38 146 ARG A C 1
ATOM 1155 O O . ARG A 1 146 ? 5.573 -8.651 -11.101 1.00 92.38 146 ARG A O 1
ATOM 1162 N N . PHE A 1 147 ? 4.684 -7.640 -9.302 1.00 91.44 147 PHE A N 1
ATOM 1163 C CA . PHE A 1 147 ? 5.935 -7.587 -8.537 1.00 91.44 147 PHE A CA 1
ATOM 1164 C C . PHE A 1 147 ? 6.473 -8.990 -8.209 1.00 91.44 147 PHE A C 1
ATOM 1166 O O . PHE A 1 147 ? 7.680 -9.234 -8.305 1.00 91.44 147 PHE A O 1
ATOM 1173 N N . LEU A 1 148 ? 5.589 -9.930 -7.858 1.00 90.62 148 LEU A N 1
ATOM 1174 C CA . LEU A 1 148 ? 5.969 -11.324 -7.633 1.00 90.62 148 LEU A CA 1
ATOM 1175 C C . LEU A 1 148 ? 6.411 -12.015 -8.930 1.00 90.62 148 LEU A C 1
ATOM 1177 O O . LEU A 1 148 ? 7.400 -12.747 -8.912 1.00 90.62 148 LEU A O 1
ATOM 1181 N N . ASP A 1 149 ? 5.723 -11.774 -10.049 1.00 89.88 149 ASP A N 1
ATOM 1182 C CA . ASP A 1 149 ? 6.079 -12.342 -11.355 1.00 89.88 149 ASP A CA 1
ATOM 1183 C C . ASP A 1 149 ? 7.415 -11.806 -11.885 1.00 89.88 149 ASP A C 1
ATOM 1185 O O . ASP A 1 149 ? 8.161 -12.551 -12.519 1.00 89.88 149 ASP A O 1
ATOM 1189 N N . SER A 1 150 ? 7.786 -10.564 -11.553 1.00 86.69 150 SER A N 1
ATOM 1190 C CA . SER A 1 150 ? 9.132 -10.038 -11.820 1.00 86.69 150 SER A CA 1
ATOM 1191 C C . SER A 1 150 ? 10.214 -10.597 -10.883 1.00 86.69 150 SER A C 1
ATOM 1193 O O . SER A 1 150 ? 11.361 -10.166 -10.948 1.00 86.69 150 SER A O 1
ATOM 1195 N N . GLY A 1 151 ? 9.868 -11.536 -9.995 1.00 84.50 151 GLY A N 1
ATOM 1196 C CA . GLY A 1 151 ? 10.794 -12.167 -9.053 1.00 84.50 151 GLY A CA 1
ATOM 1197 C C . GLY A 1 151 ? 11.117 -11.324 -7.818 1.00 84.50 151 GLY A C 1
ATOM 1198 O O . GLY A 1 151 ? 12.062 -11.649 -7.104 1.00 84.50 151 GLY A O 1
ATOM 1199 N N . GLY A 1 152 ? 10.350 -10.265 -7.551 1.00 78.88 152 GLY A N 1
ATOM 1200 C CA . GLY A 1 152 ? 10.687 -9.271 -6.542 1.00 78.88 152 GLY A CA 1
ATOM 1201 C C . GLY A 1 152 ? 10.767 -9.824 -5.116 1.00 78.88 152 GLY A C 1
ATOM 1202 O O . GLY A 1 152 ? 9.813 -10.408 -4.588 1.00 78.88 152 GLY A O 1
ATOM 1203 N N . ARG A 1 153 ? 11.893 -9.571 -4.441 1.00 72.94 153 ARG A N 1
ATOM 1204 C CA . ARG A 1 153 ? 12.093 -9.790 -3.003 1.00 72.94 153 ARG A CA 1
ATOM 1205 C C . ARG A 1 153 ? 12.377 -8.450 -2.334 1.00 72.94 153 ARG A C 1
ATOM 1207 O O . ARG A 1 153 ? 13.396 -7.811 -2.544 1.00 72.94 153 ARG A O 1
ATOM 1214 N N . TYR A 1 154 ? 11.446 -7.976 -1.517 1.00 63.34 154 TYR A N 1
ATOM 1215 C CA . TYR A 1 154 ? 11.652 -6.772 -0.709 1.00 63.34 154 TYR A CA 1
ATOM 1216 C C . TYR A 1 154 ? 12.263 -7.167 0.655 1.00 63.34 154 TYR A C 1
ATOM 1218 O O . TYR A 1 154 ? 11.815 -8.178 1.208 1.00 63.34 154 TYR A O 1
ATOM 1226 N N . PRO A 1 155 ? 13.233 -6.412 1.224 1.00 59.41 155 PRO A N 1
ATOM 1227 C CA . PRO A 1 155 ? 13.687 -5.065 0.837 1.00 59.41 155 PRO A CA 1
ATOM 1228 C C . PRO A 1 155 ? 14.771 -5.001 -0.249 1.00 59.41 155 PRO A C 1
ATOM 1230 O O . PRO A 1 155 ? 15.146 -3.901 -0.647 1.00 59.41 155 PRO A O 1
ATOM 1233 N N . GLU A 1 156 ? 15.271 -6.144 -0.707 1.00 56.72 156 GLU A N 1
ATOM 1234 C CA . GLU A 1 156 ? 16.529 -6.263 -1.457 1.00 56.72 156 GLU A CA 1
ATOM 1235 C C . GLU A 1 156 ? 16.434 -5.822 -2.935 1.00 56.72 156 GLU A C 1
ATOM 1237 O O . GLU A 1 156 ? 17.397 -5.275 -3.461 1.00 56.72 156 GLU A O 1
ATOM 1242 N N . ASP A 1 157 ? 15.271 -5.926 -3.585 1.00 52.22 157 ASP A N 1
ATOM 1243 C CA . ASP A 1 157 ? 15.202 -5.894 -5.057 1.00 52.22 157 ASP A CA 1
ATOM 1244 C C . ASP A 1 157 ? 14.629 -4.616 -5.687 1.00 52.22 157 ASP A C 1
ATOM 1246 O O . ASP A 1 157 ? 13.943 -4.689 -6.697 1.00 52.22 157 ASP A O 1
ATOM 1250 N N . LEU A 1 158 ? 14.897 -3.421 -5.155 1.00 52.97 158 LEU A N 1
ATOM 1251 C CA . LEU A 1 158 ? 14.741 -2.186 -5.951 1.00 52.97 158 LEU A CA 1
ATOM 1252 C C . LEU A 1 158 ? 15.854 -1.165 -5.684 1.00 52.97 158 LEU A C 1
ATOM 1254 O O . LEU A 1 158 ? 15.611 0.042 -5.604 1.00 52.97 158 LEU A O 1
ATOM 1258 N N . THR A 1 159 ? 17.092 -1.629 -5.561 1.00 42.78 159 THR A N 1
ATOM 1259 C CA . THR A 1 159 ? 18.232 -0.770 -5.884 1.00 42.78 159 THR A CA 1
ATOM 1260 C C . THR A 1 159 ? 18.388 -0.791 -7.400 1.00 42.78 159 THR A C 1
ATOM 1262 O O . THR A 1 159 ? 19.048 -1.666 -7.955 1.00 42.78 159 THR A O 1
ATOM 1265 N N . GLY A 1 160 ? 17.711 0.133 -8.084 1.00 44.22 160 GLY A N 1
ATOM 1266 C CA . GLY A 1 160 ? 18.134 0.496 -9.431 1.00 44.22 160 GLY A CA 1
ATOM 1267 C C . GLY A 1 160 ? 19.566 1.020 -9.344 1.00 44.22 160 GLY A C 1
ATOM 1268 O O . GLY A 1 160 ? 19.851 1.849 -8.477 1.00 44.22 160 GLY A O 1
ATOM 1269 N N . PHE A 1 161 ? 20.447 0.466 -10.174 1.00 39.44 161 PHE A N 1
ATOM 1270 C CA . PHE A 1 161 ? 21.721 1.087 -10.525 1.00 39.44 161 PHE A CA 1
ATOM 1271 C C . PHE A 1 161 ? 21.499 2.504 -11.065 1.00 39.44 161 PHE A C 1
ATOM 1273 O O . PHE A 1 161 ? 20.453 2.720 -11.724 1.00 39.44 161 PHE A O 1
#

Secondary structure (DSSP, 8-state):
--STTSTTSS-----HHHHHHHHHHHHHHHHHHHHHHS--PPPP---SSSPPPGGGS-HHHHHHHHHHHHHHH-STTPPP---EEEEEE-TTS-EEEEEEBTTB----EEEHHHHHHHHHTTSEEE-SS-TTSEEE-HHHHHHHHHHHHTT--TTTTT---

pLDDT: mean 79.02, std 16.54, range [39.44, 96.88]

Sequence (161 aa):
MAKDRYDRKYGHAVDTAGAIARALERAYKQGYADARDDPVRPTPEVSEEGPLEWLLIPPRPRNAFWSCCLFTFGRRGDQYRNGYLEPEVTERGTLGWRLVVAGIKPDKVIGASSIQPLVKLGLLEADPAEPHRLTVSVRGRSTWERFLDSGGRYPEDLTGF

Radius of gyration: 24.83 Å; chains: 1; bounding box: 81×57×40 Å

Organism: NCBI:txid1473586